Protein AF-A0A6V7LKE5-F1 (afdb_monomer)

Radius of gyration: 27.29 Å; Cα contacts (8 Å, |Δi|>4): 89; chains: 1; bounding box: 68×46×73 Å

Structure (mmCIF, N/CA/C/O backbone):
data_AF-A0A6V7LKE5-F1
#
_entry.id   AF-A0A6V7LKE5-F1
#
loop_
_atom_site.group_PDB
_atom_site.id
_atom_site.type_symbol
_atom_site.label_atom_id
_atom_site.label_alt_id
_atom_site.label_comp_id
_atom_site.label_asym_id
_atom_site.label_entity_id
_atom_site.label_seq_id
_atom_site.pdbx_PDB_ins_code
_atom_site.Cartn_x
_atom_site.Cartn_y
_atom_site.Cartn_z
_atom_site.occupancy
_atom_site.B_iso_or_equiv
_atom_site.auth_seq_id
_atom_site.auth_comp_id
_atom_site.auth_asym_id
_atom_site.auth_atom_id
_atom_site.pdbx_PDB_model_num
ATOM 1 N N . VAL A 1 1 ? 7.960 -16.147 -13.500 1.00 66.25 1 VAL A N 1
ATOM 2 C CA . VAL A 1 1 ? 9.339 -16.168 -12.948 1.00 66.25 1 VAL A CA 1
ATOM 3 C C . VAL A 1 1 ? 9.332 -15.321 -11.693 1.00 66.25 1 VAL A C 1
ATOM 5 O O . VAL A 1 1 ? 8.971 -14.159 -11.795 1.00 66.25 1 VAL A O 1
ATOM 8 N N . THR A 1 2 ? 9.682 -15.890 -10.543 1.00 80.12 2 THR A N 1
ATOM 9 C CA . THR A 1 2 ? 9.705 -15.175 -9.255 1.00 80.12 2 THR A CA 1
ATOM 10 C C . THR A 1 2 ? 11.146 -14.802 -8.902 1.00 80.12 2 THR A C 1
ATOM 12 O O . THR A 1 2 ? 12.062 -15.598 -9.126 1.00 80.12 2 THR A O 1
ATOM 15 N N . CYS A 1 3 ? 11.379 -13.604 -8.361 1.00 83.81 3 CYS A N 1
ATOM 16 C CA . CYS A 1 3 ? 12.699 -13.168 -7.901 1.00 83.81 3 CYS A CA 1
ATOM 17 C C . CYS A 1 3 ? 12.633 -12.616 -6.474 1.00 83.81 3 CYS A C 1
ATOM 19 O O . CYS A 1 3 ? 11.839 -11.729 -6.193 1.00 83.81 3 CYS A O 1
ATOM 21 N N . LYS A 1 4 ? 13.514 -13.100 -5.591 1.00 89.38 4 LYS A N 1
ATOM 22 C CA . LYS A 1 4 ? 13.704 -12.527 -4.250 1.00 89.38 4 LYS A CA 1
ATOM 23 C C . LYS A 1 4 ? 14.727 -11.399 -4.320 1.00 89.38 4 LYS A C 1
ATOM 25 O O . LYS A 1 4 ? 15.778 -11.594 -4.936 1.00 89.38 4 LYS A O 1
ATOM 30 N N . ILE A 1 5 ? 14.441 -10.233 -3.753 1.00 89.44 5 ILE A N 1
ATOM 31 C CA . ILE A 1 5 ? 15.343 -9.072 -3.739 1.00 89.44 5 ILE A CA 1
ATOM 32 C C . ILE A 1 5 ? 15.394 -8.551 -2.306 1.00 89.44 5 ILE A C 1
ATOM 34 O O . ILE A 1 5 ? 14.356 -8.409 -1.676 1.00 89.44 5 ILE A O 1
ATOM 38 N N . GLN A 1 6 ? 16.602 -8.302 -1.806 1.00 90.88 6 GLN A N 1
ATOM 39 C CA . GLN A 1 6 ? 16.800 -7.595 -0.547 1.00 90.88 6 GLN A CA 1
ATOM 40 C C . GLN A 1 6 ? 16.939 -6.111 -0.863 1.00 90.88 6 GLN A C 1
ATOM 42 O O . GLN A 1 6 ? 17.739 -5.736 -1.721 1.00 90.88 6 GLN A O 1
ATOM 47 N N . VAL A 1 7 ? 16.136 -5.290 -0.200 1.00 91.31 7 VAL A N 1
ATOM 48 C CA . VAL A 1 7 ? 16.122 -3.836 -0.366 1.00 91.31 7 VAL A CA 1
ATOM 49 C C . VAL A 1 7 ? 16.116 -3.160 0.994 1.00 91.31 7 VAL A C 1
ATOM 51 O O . VAL A 1 7 ? 15.792 -3.785 2.003 1.00 91.31 7 VAL A O 1
ATOM 54 N N . HIS A 1 8 ? 16.502 -1.888 1.015 1.00 92.75 8 HIS A N 1
ATOM 55 C CA . HIS A 1 8 ? 16.418 -1.081 2.221 1.00 92.75 8 HIS A CA 1
ATOM 56 C C . HIS A 1 8 ? 14.958 -0.690 2.488 1.00 92.75 8 HIS A C 1
ATOM 58 O O . HIS A 1 8 ? 14.165 -0.554 1.557 1.00 92.75 8 HIS A O 1
ATOM 64 N N . GLN A 1 9 ? 14.608 -0.452 3.750 1.00 89.06 9 GLN A N 1
ATOM 65 C CA . GLN A 1 9 ? 13.258 -0.017 4.138 1.00 89.06 9 GLN A CA 1
ATOM 66 C C . GLN A 1 9 ? 12.851 1.335 3.517 1.00 89.06 9 GLN A C 1
ATOM 68 O O . GLN A 1 9 ? 11.671 1.581 3.271 1.00 89.06 9 GLN A O 1
ATOM 73 N N . ASP A 1 10 ? 13.848 2.174 3.216 1.00 93.06 10 ASP A N 1
ATOM 74 C CA . ASP A 1 10 ? 13.668 3.506 2.621 1.00 93.06 10 ASP A CA 1
ATOM 75 C C . ASP A 1 10 ? 13.624 3.493 1.089 1.00 93.06 10 ASP A C 1
ATOM 77 O O . ASP A 1 10 ? 13.457 4.535 0.457 1.00 93.06 10 ASP A O 1
ATOM 81 N N . THR A 1 11 ? 13.805 2.325 0.469 1.00 92.56 11 THR A N 1
ATOM 82 C CA . THR A 1 11 ? 13.685 2.185 -0.983 1.00 92.56 11 THR A CA 1
ATOM 83 C C . THR A 1 11 ? 12.269 2.564 -1.407 1.00 92.56 11 THR A C 1
ATOM 85 O O . THR A 1 11 ? 11.311 2.220 -0.720 1.00 92.56 11 THR A O 1
ATOM 88 N N . THR A 1 12 ? 12.124 3.271 -2.526 1.00 93.31 12 THR A N 1
ATOM 89 C CA . THR A 1 12 ? 10.809 3.627 -3.079 1.00 93.31 12 THR A CA 1
ATOM 90 C C . THR A 1 12 ? 10.356 2.607 -4.134 1.00 93.31 12 THR A C 1
ATOM 92 O O . THR A 1 12 ? 11.186 1.880 -4.697 1.00 93.31 12 THR A O 1
ATOM 95 N N . PRO A 1 13 ? 9.050 2.513 -4.453 1.00 92.56 13 PRO A N 1
ATOM 96 C CA . PRO A 1 13 ? 8.554 1.592 -5.476 1.00 92.56 13 PRO A CA 1
ATOM 97 C C . PRO A 1 13 ? 9.226 1.773 -6.841 1.00 92.56 13 PRO A C 1
ATOM 99 O O . PRO A 1 13 ? 9.522 0.784 -7.509 1.00 92.56 13 PRO A O 1
ATOM 102 N N . SER A 1 14 ? 9.524 3.014 -7.239 1.00 90.44 14 SER A N 1
ATOM 103 C CA . SER A 1 14 ? 10.207 3.335 -8.500 1.00 90.44 14 SER A CA 1
ATOM 104 C C . SER A 1 14 ? 11.610 2.715 -8.560 1.00 90.44 14 SER A C 1
ATOM 106 O O . SER A 1 14 ? 11.975 2.057 -9.540 1.00 90.44 14 SER A O 1
ATOM 108 N N . GLN A 1 15 ? 12.369 2.834 -7.469 1.00 91.44 15 GLN A N 1
ATOM 109 C CA . GLN A 1 15 ? 13.685 2.218 -7.310 1.00 91.44 15 GLN A CA 1
ATOM 110 C C . GLN A 1 15 ? 13.593 0.688 -7.299 1.00 91.44 15 GLN A C 1
ATOM 112 O O . GLN A 1 15 ? 14.385 0.013 -7.960 1.00 91.44 15 GLN A O 1
ATOM 117 N N . LEU A 1 16 ? 12.606 0.125 -6.597 1.00 92.06 16 LEU A N 1
ATOM 118 C CA . LEU A 1 16 ? 12.392 -1.321 -6.545 1.00 92.06 16 LEU A CA 1
ATOM 119 C C . LEU A 1 16 ? 12.051 -1.894 -7.931 1.00 92.06 16 LEU A C 1
ATOM 121 O O . LEU A 1 16 ? 12.606 -2.923 -8.316 1.00 92.06 16 LEU A O 1
ATOM 125 N N . VAL A 1 17 ? 11.208 -1.219 -8.717 1.00 91.56 17 VAL A N 1
ATOM 126 C CA . VAL A 1 17 ? 10.908 -1.605 -10.107 1.00 91.56 17 VAL A CA 1
ATOM 127 C C . VAL A 1 17 ? 12.173 -1.591 -10.961 1.00 91.56 17 VAL A C 1
ATOM 129 O O . VAL A 1 17 ? 12.447 -2.572 -11.654 1.00 91.56 17 VAL A O 1
ATOM 132 N N . ALA A 1 18 ? 12.989 -0.537 -10.879 1.00 89.62 18 ALA A N 1
ATOM 133 C CA . ALA A 1 18 ? 14.249 -0.464 -11.617 1.00 89.62 18 ALA A CA 1
ATOM 134 C C . ALA A 1 18 ? 15.201 -1.622 -11.254 1.00 89.62 18 ALA A C 1
ATOM 136 O O . ALA A 1 18 ? 15.817 -2.226 -12.138 1.00 89.62 18 ALA A O 1
ATOM 137 N N . LEU A 1 19 ? 15.275 -1.996 -9.971 1.00 89.38 19 LEU A N 1
ATOM 138 C CA . LEU A 1 19 ? 16.049 -3.150 -9.502 1.00 89.38 19 LEU A CA 1
ATOM 139 C C . LEU A 1 19 ? 15.500 -4.476 -10.047 1.00 89.38 19 LEU A C 1
ATOM 141 O O . LEU A 1 19 ? 16.278 -5.326 -10.488 1.00 89.38 19 LEU A O 1
ATOM 145 N N . ILE A 1 20 ? 14.176 -4.654 -10.057 1.00 89.19 20 ILE A N 1
ATOM 146 C CA . ILE A 1 20 ? 13.516 -5.842 -10.617 1.00 89.19 20 ILE A CA 1
ATOM 147 C C . ILE A 1 20 ? 13.826 -5.968 -12.110 1.00 89.19 20 ILE A C 1
ATOM 149 O O . ILE A 1 20 ? 14.251 -7.037 -12.554 1.00 89.19 20 ILE A O 1
ATOM 153 N N . LEU A 1 21 ? 13.671 -4.885 -12.875 1.00 87.50 21 LEU A N 1
ATOM 154 C CA . LEU A 1 21 ? 13.942 -4.865 -14.314 1.00 87.50 21 LEU A CA 1
ATOM 155 C C . LEU A 1 21 ? 15.418 -5.144 -14.610 1.00 87.50 21 LEU A C 1
ATOM 157 O O . LEU A 1 21 ? 15.722 -5.987 -15.451 1.00 87.50 21 LEU A O 1
ATOM 161 N N . THR A 1 22 ? 16.337 -4.539 -13.855 1.00 86.50 22 THR A N 1
ATOM 162 C CA . THR A 1 22 ? 17.782 -4.796 -13.983 1.00 86.50 22 THR A CA 1
ATOM 163 C C . THR A 1 22 ? 18.113 -6.263 -13.702 1.00 86.50 22 THR A C 1
ATOM 165 O O . THR A 1 22 ? 18.821 -6.920 -14.470 1.00 86.50 22 THR A O 1
ATOM 168 N N . LYS A 1 23 ? 17.547 -6.829 -12.630 1.00 84.94 23 LYS A N 1
ATOM 169 C CA . LYS A 1 23 ? 17.742 -8.236 -12.260 1.00 84.94 23 LYS A CA 1
ATOM 170 C C . LYS A 1 23 ? 17.147 -9.197 -13.289 1.00 84.94 23 LYS A C 1
ATOM 172 O O . LYS A 1 23 ? 17.700 -10.275 -13.513 1.00 84.94 23 LYS A O 1
ATOM 177 N N . ARG A 1 24 ? 16.031 -8.823 -13.916 1.00 81.88 24 ARG A N 1
ATOM 178 C CA . ARG A 1 24 ? 15.381 -9.592 -14.980 1.00 81.88 24 ARG A CA 1
ATOM 179 C C . ARG A 1 24 ? 16.186 -9.543 -16.279 1.00 81.88 24 ARG A C 1
ATOM 181 O O . ARG A 1 24 ? 16.426 -10.599 -16.860 1.00 81.88 24 ARG A O 1
ATOM 188 N N . ALA A 1 25 ? 16.668 -8.366 -16.672 1.00 79.06 25 ALA A N 1
ATOM 189 C CA . ALA A 1 25 ? 17.527 -8.168 -17.838 1.00 79.06 25 ALA A CA 1
ATOM 190 C C . ALA A 1 25 ? 18.864 -8.912 -17.710 1.00 79.06 25 ALA A C 1
ATOM 192 O O . ALA A 1 25 ? 19.366 -9.449 -18.684 1.00 79.06 25 ALA A O 1
ATOM 193 N N . SER A 1 26 ? 19.417 -9.048 -16.501 1.00 74.75 26 SER A N 1
ATOM 194 C CA . SER A 1 26 ? 20.611 -9.878 -16.282 1.00 74.75 26 SER A CA 1
ATOM 195 C C . SER A 1 26 ? 20.370 -11.379 -16.511 1.00 74.75 26 SER A C 1
ATOM 197 O O . SER A 1 26 ? 21.332 -12.123 -16.690 1.00 74.75 26 SER A O 1
ATOM 199 N N . ARG A 1 27 ? 19.116 -11.849 -16.464 1.00 71.06 27 ARG A N 1
ATOM 200 C CA . ARG A 1 27 ? 18.743 -13.268 -16.619 1.00 71.06 27 ARG A CA 1
ATOM 201 C C . ARG A 1 27 ? 18.189 -13.607 -18.004 1.00 71.06 27 ARG A C 1
ATOM 203 O O . ARG A 1 27 ? 18.029 -14.786 -18.307 1.00 71.06 27 ARG A O 1
ATOM 210 N N . GLN A 1 28 ? 17.857 -12.609 -18.819 1.00 64.06 28 GLN A N 1
ATOM 211 C CA . GLN A 1 28 ? 17.256 -12.780 -20.142 1.00 64.06 28 GLN A CA 1
ATOM 212 C C . GLN A 1 28 ? 18.063 -12.008 -21.189 1.00 64.06 28 GLN A C 1
ATOM 214 O O . GLN A 1 28 ? 18.583 -10.936 -20.916 1.00 64.06 28 GLN A O 1
ATOM 219 N N . ILE A 1 29 ? 18.163 -12.544 -22.407 1.00 58.66 29 ILE A N 1
ATOM 220 C CA . ILE A 1 29 ? 18.744 -11.827 -23.555 1.00 58.66 29 ILE A CA 1
ATOM 221 C C . ILE A 1 29 ? 17.976 -10.502 -23.715 1.00 58.66 29 ILE A C 1
ATOM 223 O O . ILE A 1 29 ? 16.743 -10.556 -23.690 1.00 58.66 29 ILE A O 1
ATOM 227 N N . PRO A 1 30 ? 18.648 -9.340 -23.859 1.00 57.00 30 PRO A N 1
ATOM 228 C CA . PRO A 1 30 ? 17.981 -8.046 -23.829 1.00 57.00 30 PRO A CA 1
ATOM 229 C C . PRO A 1 30 ? 16.996 -7.947 -24.991 1.00 57.00 30 PRO A C 1
ATOM 231 O O . PRO A 1 30 ? 17.378 -7.786 -26.149 1.00 57.00 30 PRO A O 1
ATOM 234 N N . ARG A 1 31 ? 15.711 -8.086 -24.672 1.00 55.38 31 ARG A N 1
ATOM 235 C CA . ARG A 1 31 ? 14.601 -7.807 -25.571 1.00 55.38 31 ARG A CA 1
ATOM 236 C C . ARG A 1 31 ? 13.930 -6.564 -25.027 1.00 55.38 31 ARG A C 1
ATOM 238 O O . ARG A 1 31 ? 13.279 -6.634 -23.997 1.00 55.38 31 ARG A O 1
ATOM 245 N N . GLU A 1 32 ? 14.166 -5.469 -25.740 1.00 60.62 32 GLU A N 1
ATOM 246 C CA . GLU A 1 32 ? 13.573 -4.146 -25.541 1.00 60.62 32 GLU A CA 1
ATOM 247 C C . GLU A 1 32 ? 13.935 -3.451 -24.218 1.00 60.62 32 GLU A C 1
ATOM 249 O O . GLU A 1 32 ? 14.028 -4.033 -23.140 1.00 60.62 32 GLU A O 1
ATOM 254 N N . ARG A 1 33 ? 14.215 -2.150 -24.321 1.00 65.38 33 ARG A N 1
ATOM 255 C CA . ARG A 1 33 ? 14.538 -1.304 -23.175 1.00 65.38 33 ARG A CA 1
ATOM 256 C C . ARG A 1 33 ? 13.217 -0.918 -22.512 1.00 65.38 33 ARG A C 1
ATOM 258 O O . ARG A 1 33 ? 12.604 0.069 -22.896 1.00 65.38 33 ARG A O 1
ATOM 265 N N . GLU A 1 34 ? 12.754 -1.748 -21.587 1.00 75.75 34 GLU A N 1
ATOM 266 C CA . GLU A 1 34 ? 11.559 -1.478 -20.786 1.00 75.75 34 GLU A CA 1
ATOM 267 C C . GLU A 1 34 ? 11.800 -0.258 -19.874 1.00 75.75 34 GLU A C 1
ATOM 269 O O . GLU A 1 34 ? 12.792 -0.220 -19.142 1.00 75.75 34 GLU A O 1
ATOM 274 N N . ASP A 1 35 ? 10.922 0.750 -19.938 1.00 82.38 35 ASP A N 1
ATOM 275 C CA . ASP A 1 35 ? 10.981 1.923 -19.057 1.00 82.38 35 ASP A CA 1
ATOM 276 C C . ASP A 1 35 ? 10.404 1.551 -17.677 1.00 82.38 35 ASP A C 1
ATOM 278 O O . ASP A 1 35 ? 9.249 1.121 -17.608 1.00 82.38 35 ASP A O 1
ATOM 282 N N . PRO A 1 36 ? 11.152 1.716 -16.567 1.00 82.25 36 PRO A N 1
ATOM 283 C CA . PRO A 1 36 ? 10.633 1.513 -15.214 1.00 82.25 36 PRO A CA 1
ATOM 284 C C . PRO A 1 36 ? 9.329 2.265 -14.930 1.00 82.25 36 PRO A C 1
ATOM 286 O O . PRO A 1 36 ? 8.502 1.783 -14.157 1.00 82.25 36 PRO A O 1
ATOM 289 N N . ASN A 1 37 ? 9.110 3.415 -15.571 1.00 84.75 37 ASN A N 1
ATOM 290 C CA . ASN A 1 37 ? 7.905 4.213 -15.382 1.00 84.75 37 ASN A CA 1
ATOM 291 C C . ASN A 1 37 ? 6.642 3.580 -15.968 1.00 84.75 37 ASN A C 1
ATOM 293 O O . ASN A 1 37 ? 5.549 3.965 -15.550 1.00 84.75 37 ASN A O 1
ATOM 297 N N . ASP A 1 38 ? 6.757 2.616 -16.878 1.00 87.31 38 ASP A N 1
ATOM 298 C CA . ASP A 1 38 ? 5.603 1.915 -17.449 1.00 87.31 38 ASP A CA 1
ATOM 299 C C . ASP A 1 38 ? 5.064 0.816 -16.529 1.00 87.31 38 ASP A C 1
ATOM 301 O O . ASP A 1 38 ? 3.987 0.265 -16.783 1.00 87.31 38 ASP A O 1
ATOM 305 N N . PHE A 1 39 ? 5.778 0.504 -15.446 1.00 88.50 39 PHE A N 1
ATOM 306 C CA . PHE A 1 39 ? 5.425 -0.560 -14.520 1.00 88.50 39 PHE A CA 1
ATOM 307 C C . PHE A 1 39 ? 4.976 -0.020 -13.163 1.00 88.50 39 PHE A C 1
ATOM 309 O O . PHE A 1 39 ? 5.343 1.070 -12.723 1.00 88.50 39 PHE A O 1
ATOM 316 N N . CYS A 1 40 ? 4.162 -0.818 -12.488 1.00 90.69 40 CYS A N 1
ATOM 317 C CA . CYS A 1 40 ? 3.737 -0.618 -11.114 1.00 90.69 40 CYS A CA 1
ATOM 318 C C . CYS A 1 40 ? 3.886 -1.919 -10.323 1.00 90.69 40 CYS A C 1
ATOM 320 O O . CYS A 1 40 ? 3.972 -3.012 -10.894 1.00 90.69 40 CYS A O 1
ATOM 322 N N . LEU A 1 41 ? 3.874 -1.800 -8.999 1.00 91.62 41 LEU A N 1
ATOM 323 C CA . LEU A 1 41 ? 3.883 -2.938 -8.088 1.00 91.62 41 LEU A CA 1
ATOM 324 C C . LEU A 1 41 ? 2.512 -3.076 -7.436 1.00 91.62 41 LEU A C 1
ATOM 326 O O . LEU A 1 41 ? 1.954 -2.101 -6.938 1.00 91.62 41 LEU A O 1
ATOM 330 N N . ARG A 1 42 ? 1.989 -4.298 -7.439 1.00 92.31 42 ARG A N 1
ATOM 331 C CA . ARG A 1 42 ? 0.738 -4.678 -6.784 1.00 92.31 42 ARG A CA 1
ATOM 332 C C . ARG A 1 42 ? 1.025 -5.693 -5.680 1.00 92.31 42 ARG A C 1
ATOM 334 O O . ARG A 1 42 ? 1.843 -6.594 -5.883 1.00 92.31 42 ARG A O 1
ATOM 341 N N . ALA A 1 43 ? 0.351 -5.565 -4.543 1.00 91.94 43 ALA A N 1
ATOM 342 C CA . ALA A 1 43 ? 0.368 -6.570 -3.486 1.00 91.94 43 ALA A CA 1
ATOM 343 C C . ALA A 1 43 ? -0.240 -7.894 -3.982 1.00 91.94 43 ALA A C 1
ATOM 345 O O . ALA A 1 43 ? -1.264 -7.915 -4.669 1.00 91.94 43 ALA A O 1
ATOM 346 N N . CYS A 1 44 ? 0.397 -9.023 -3.673 1.00 87.88 44 CYS A N 1
ATOM 347 C CA . CYS A 1 44 ? -0.114 -10.322 -4.099 1.00 87.88 44 CYS A CA 1
ATOM 348 C C . CYS A 1 44 ? -1.403 -10.670 -3.339 1.00 87.88 44 CYS A C 1
ATOM 350 O O . CYS A 1 44 ? -1.423 -10.669 -2.116 1.00 87.88 44 CYS A O 1
ATOM 352 N N . GLY A 1 45 ? -2.477 -10.997 -4.062 1.00 82.69 45 GLY A N 1
ATOM 353 C CA . GLY A 1 45 ? -3.755 -11.402 -3.459 1.00 82.69 45 GLY A CA 1
ATOM 354 C C . GLY A 1 45 ? -4.665 -10.253 -3.013 1.00 82.69 45 GLY A C 1
ATOM 355 O O . GLY A 1 45 ? -5.797 -10.513 -2.620 1.00 82.69 45 GLY A O 1
ATOM 356 N N . GLN A 1 46 ? -4.223 -8.999 -3.131 1.00 81.81 46 GLN A N 1
ATOM 357 C CA . GLN A 1 46 ? -5.021 -7.808 -2.822 1.00 81.81 46 GLN A CA 1
ATOM 358 C C . GLN A 1 46 ? -5.083 -6.871 -4.032 1.00 81.81 46 GLN A C 1
ATOM 360 O O . GLN A 1 46 ? -4.265 -6.959 -4.949 1.00 81.81 46 GLN A O 1
ATOM 365 N N . GLU A 1 47 ? -6.074 -5.986 -4.082 1.00 83.50 47 GLU A N 1
ATOM 366 C CA . GLU A 1 47 ? -6.187 -4.929 -5.102 1.00 83.50 47 GLU A CA 1
ATOM 367 C C . GLU A 1 47 ? -5.511 -3.628 -4.633 1.00 83.50 47 GLU A C 1
ATOM 369 O O . GLU A 1 47 ? -5.968 -2.521 -4.891 1.00 83.50 47 GLU A O 1
ATOM 374 N N . GLU A 1 48 ? -4.395 -3.778 -3.914 1.00 87.00 48 GLU A N 1
ATOM 375 C CA . GLU A 1 48 ? -3.582 -2.675 -3.410 1.00 87.00 48 GLU A CA 1
ATOM 376 C C . GLU A 1 48 ? -2.344 -2.473 -4.286 1.00 87.00 48 GLU A C 1
ATOM 378 O O . GLU A 1 48 ? -1.604 -3.414 -4.602 1.00 87.00 48 GLU A O 1
ATOM 383 N N . TYR A 1 49 ? -2.107 -1.222 -4.671 1.00 90.56 49 TYR A N 1
ATOM 384 C CA . TYR A 1 49 ? -1.017 -0.826 -5.554 1.00 90.56 49 TYR A CA 1
ATOM 385 C C . TYR A 1 49 ? -0.054 0.086 -4.802 1.00 90.56 49 TYR A C 1
ATOM 387 O O . TYR A 1 49 ? -0.461 1.054 -4.161 1.00 90.56 49 TYR A O 1
ATOM 395 N N . LEU A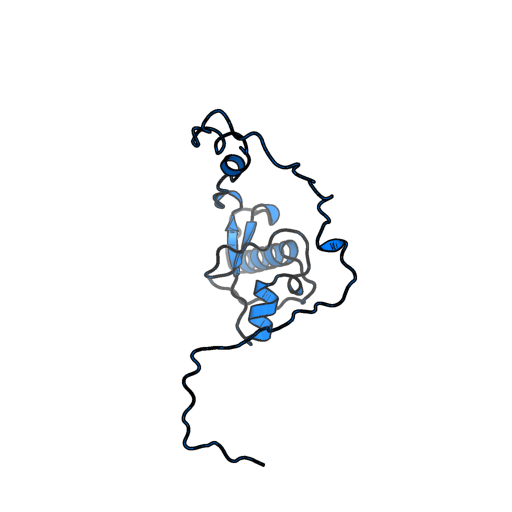 1 50 ? 1.242 -0.189 -4.920 1.00 90.38 50 LEU A N 1
ATOM 396 C CA . LEU A 1 50 ? 2.282 0.662 -4.359 1.00 90.38 50 LEU A CA 1
ATOM 397 C C . LEU A 1 50 ? 2.542 1.799 -5.348 1.00 90.38 50 LEU A C 1
ATOM 399 O O . LEU A 1 50 ? 3.363 1.686 -6.261 1.00 90.38 50 LEU A O 1
ATOM 403 N N . LEU A 1 51 ? 1.768 2.871 -5.191 1.00 86.44 51 LEU A N 1
ATOM 404 C CA . LEU A 1 51 ? 1.839 4.081 -6.005 1.00 86.44 51 LEU A CA 1
ATOM 405 C C . LEU A 1 51 ? 2.515 5.218 -5.232 1.00 86.44 51 LEU A C 1
ATOM 407 O O . LEU A 1 51 ? 2.489 5.256 -4.002 1.00 86.44 51 LEU A O 1
ATOM 411 N N . GLY A 1 52 ? 3.097 6.161 -5.970 1.00 86.88 52 GLY A N 1
ATOM 412 C CA . GLY A 1 52 ? 3.838 7.290 -5.406 1.00 86.88 52 GLY A CA 1
ATOM 413 C C . GLY A 1 52 ? 5.320 6.993 -5.175 1.00 86.88 52 GLY A C 1
ATOM 414 O O . GLY A 1 52 ? 5.820 5.919 -5.508 1.00 86.88 52 GLY A O 1
ATOM 415 N N . ASP A 1 53 ? 6.018 7.985 -4.627 1.00 88.06 53 ASP A N 1
ATOM 416 C CA . ASP A 1 53 ? 7.455 7.927 -4.332 1.00 88.06 53 ASP A CA 1
ATOM 417 C C . ASP A 1 53 ? 7.675 8.000 -2.817 1.00 88.06 53 ASP A C 1
ATOM 419 O O . ASP A 1 53 ? 8.361 8.873 -2.290 1.00 88.06 53 ASP A O 1
ATOM 423 N N . TYR A 1 54 ? 6.998 7.097 -2.108 1.00 93.06 54 TYR A N 1
ATOM 424 C CA . TYR A 1 54 ? 7.109 6.951 -0.662 1.00 93.06 54 TYR A CA 1
ATOM 425 C C . TYR A 1 54 ? 8.011 5.758 -0.319 1.00 93.06 54 TYR A C 1
ATOM 427 O O . TYR A 1 54 ? 8.066 4.792 -1.086 1.00 93.06 54 TYR A O 1
ATOM 435 N N . PRO A 1 55 ? 8.715 5.786 0.822 1.00 94.06 55 PRO A N 1
ATOM 436 C CA . PRO A 1 55 ? 9.434 4.628 1.348 1.00 94.06 55 PRO A CA 1
ATOM 437 C C . PRO A 1 55 ? 8.545 3.384 1.461 1.00 94.06 55 PRO A C 1
ATOM 439 O O . PRO A 1 55 ? 7.408 3.476 1.929 1.00 94.06 55 PRO A O 1
ATOM 442 N N . LEU A 1 56 ? 9.069 2.205 1.109 1.00 92.25 56 LEU A N 1
ATOM 443 C CA . LEU A 1 56 ? 8.329 0.935 1.177 1.00 92.25 56 LEU A CA 1
ATOM 444 C C . LEU A 1 56 ? 7.745 0.659 2.572 1.00 92.25 56 LEU A C 1
ATOM 446 O O . LEU A 1 56 ? 6.638 0.140 2.677 1.00 92.25 56 LEU A O 1
ATOM 450 N N . ILE A 1 57 ? 8.439 1.061 3.638 1.00 92.56 57 ILE A N 1
ATOM 451 C CA . ILE A 1 57 ? 7.978 0.890 5.025 1.00 92.56 57 ILE A CA 1
ATOM 452 C C . ILE A 1 57 ? 6.702 1.679 5.370 1.00 92.56 57 ILE A C 1
ATOM 454 O O . ILE A 1 57 ? 6.072 1.404 6.386 1.00 92.56 57 ILE A O 1
ATOM 458 N N . GLN A 1 58 ? 6.302 2.664 4.561 1.00 93.19 58 GLN A N 1
ATOM 459 C CA . GLN A 1 58 ? 5.093 3.463 4.806 1.00 93.19 58 GLN A CA 1
ATOM 460 C C . GLN A 1 58 ? 3.818 2.818 4.251 1.00 93.19 58 GLN A C 1
ATOM 462 O O . GLN A 1 58 ? 2.719 3.244 4.601 1.00 93.19 58 GLN A O 1
ATOM 467 N N . TYR A 1 59 ? 3.938 1.798 3.400 1.00 92.75 59 TYR A N 1
ATOM 468 C CA . TYR A 1 59 ? 2.777 1.116 2.841 1.00 92.75 59 TYR A CA 1
ATOM 469 C C . TYR A 1 59 ? 2.195 0.143 3.869 1.00 92.75 59 TYR A C 1
ATOM 471 O O . TYR A 1 59 ? 2.911 -0.714 4.388 1.00 92.75 59 TYR A O 1
ATOM 479 N N . GLY A 1 60 ? 0.886 0.245 4.122 1.00 92.44 60 GLY A N 1
ATOM 480 C CA . GLY A 1 60 ? 0.184 -0.593 5.102 1.00 92.44 60 GLY A CA 1
ATOM 481 C C . GLY A 1 60 ? 0.385 -2.091 4.862 1.00 92.44 60 GLY A C 1
ATOM 482 O O . GLY A 1 60 ? 0.704 -2.814 5.800 1.00 92.44 60 GLY A O 1
ATOM 483 N N . TYR A 1 61 ? 0.328 -2.532 3.600 1.00 92.25 61 TYR A N 1
ATOM 484 C CA . TYR A 1 61 ? 0.640 -3.911 3.211 1.00 92.25 61 TYR A CA 1
ATOM 485 C C . TYR A 1 61 ? 2.031 -4.367 3.683 1.00 92.25 61 TYR A C 1
ATOM 487 O O . TYR A 1 61 ? 2.174 -5.424 4.290 1.00 92.25 61 TYR A O 1
ATOM 495 N N . VAL A 1 62 ? 3.063 -3.546 3.455 1.00 92.06 62 VAL A N 1
ATOM 496 C CA . VAL A 1 62 ? 4.445 -3.868 3.846 1.00 92.06 62 VAL A CA 1
ATOM 497 C C . VAL A 1 62 ? 4.570 -3.943 5.365 1.00 92.06 62 VAL A C 1
ATOM 499 O O . VAL A 1 62 ? 5.179 -4.877 5.885 1.00 92.06 62 VAL A O 1
ATOM 502 N N . GLN A 1 63 ? 3.964 -2.996 6.082 1.00 93.50 63 GLN A N 1
ATOM 503 C CA . GLN A 1 63 ? 3.945 -2.999 7.545 1.00 93.50 63 GLN A CA 1
ATOM 504 C C . GLN A 1 63 ? 3.257 -4.246 8.093 1.00 93.50 63 GLN A C 1
ATOM 506 O O . GLN A 1 63 ? 3.776 -4.875 9.010 1.00 93.50 63 GLN A O 1
ATOM 511 N N . GLN A 1 64 ? 2.121 -4.632 7.514 1.00 92.69 64 GLN A N 1
ATOM 512 C CA . GLN A 1 64 ? 1.377 -5.810 7.933 1.00 92.69 64 GLN A CA 1
ATOM 513 C C . GLN A 1 64 ? 2.184 -7.094 7.721 1.00 92.69 64 GLN A C 1
ATOM 515 O O . GLN A 1 64 ? 2.273 -7.893 8.648 1.00 92.69 64 GLN A O 1
ATOM 520 N N . CYS A 1 65 ? 2.828 -7.271 6.563 1.00 92.31 65 CYS A N 1
ATOM 521 C CA . CYS A 1 65 ? 3.698 -8.426 6.331 1.00 92.31 65 CYS A CA 1
ATOM 522 C C . CYS A 1 65 ? 4.840 -8.493 7.356 1.00 92.31 65 CYS A C 1
ATOM 524 O O . CYS A 1 65 ? 5.101 -9.559 7.901 1.00 92.31 65 CYS A O 1
ATOM 526 N N . ILE A 1 66 ? 5.478 -7.360 7.679 1.00 92.38 66 ILE A N 1
ATOM 527 C CA . ILE A 1 66 ? 6.541 -7.309 8.697 1.00 92.38 66 ILE A CA 1
ATOM 528 C C . ILE A 1 66 ? 5.996 -7.669 10.087 1.00 92.38 66 ILE A C 1
ATOM 530 O O . ILE A 1 66 ? 6.636 -8.417 10.820 1.00 92.38 66 ILE A O 1
ATOM 534 N N . LEU A 1 67 ? 4.817 -7.160 10.455 1.00 94.56 67 LEU A N 1
ATOM 535 C CA . LEU A 1 67 ? 4.179 -7.452 11.744 1.00 94.56 67 LEU A CA 1
ATOM 536 C C . LEU A 1 67 ? 3.768 -8.923 11.879 1.00 94.56 67 LEU A C 1
ATOM 538 O O . LEU A 1 67 ? 3.817 -9.469 12.980 1.00 94.56 67 LEU A O 1
ATOM 542 N N . CYS A 1 68 ? 3.361 -9.551 10.778 1.00 93.56 68 CYS A N 1
ATOM 543 C CA . CYS A 1 68 ? 2.967 -10.957 10.728 1.00 93.56 68 CYS A CA 1
ATOM 544 C C . CYS A 1 68 ? 4.144 -11.920 10.481 1.00 93.56 68 CYS A C 1
ATOM 546 O O . CYS A 1 68 ? 3.917 -13.126 10.465 1.00 93.56 68 CYS A O 1
ATOM 548 N N . ASP A 1 69 ? 5.372 -11.411 10.318 1.00 91.88 69 ASP A N 1
ATOM 549 C CA . ASP A 1 69 ? 6.566 -12.180 9.919 1.00 91.88 69 ASP A CA 1
ATOM 550 C C . ASP A 1 69 ? 6.356 -12.977 8.612 1.00 91.88 69 ASP A C 1
ATOM 552 O O . ASP A 1 69 ? 6.788 -14.120 8.453 1.00 91.88 69 ASP A O 1
ATOM 556 N N . GLU A 1 70 ? 5.647 -12.366 7.660 1.00 92.06 70 GLU A N 1
ATOM 557 C CA . GLU A 1 70 ? 5.329 -12.938 6.352 1.00 92.06 70 GLU A CA 1
ATOM 558 C C . GLU A 1 70 ? 6.216 -12.367 5.234 1.00 92.06 70 GLU A C 1
ATOM 560 O O . GLU A 1 70 ? 6.623 -11.201 5.235 1.00 92.06 70 GLU A O 1
ATOM 565 N N . ASP A 1 71 ? 6.473 -13.193 4.214 1.00 90.50 71 ASP A N 1
ATOM 566 C CA . ASP A 1 71 ? 7.192 -12.774 3.010 1.00 90.50 71 ASP A CA 1
ATOM 567 C C . ASP A 1 71 ? 6.376 -11.716 2.236 1.00 90.50 71 ASP A C 1
ATOM 569 O O . ASP A 1 71 ? 5.250 -11.961 1.800 1.00 90.50 71 ASP A O 1
ATOM 573 N N . ILE A 1 72 ? 6.979 -10.553 1.968 1.00 92.06 72 ILE A N 1
ATOM 574 C CA . ILE A 1 72 ? 6.368 -9.506 1.136 1.00 92.06 72 ILE A CA 1
ATOM 575 C C . ILE A 1 72 ? 6.376 -9.960 -0.329 1.00 92.06 72 ILE A C 1
ATOM 577 O O . ILE A 1 72 ? 7.398 -9.895 -1.021 1.00 92.06 72 ILE A O 1
ATOM 581 N N . VAL A 1 73 ? 5.222 -10.400 -0.833 1.00 92.50 73 VAL A N 1
ATOM 582 C CA . VAL A 1 73 ? 5.069 -10.816 -2.234 1.00 92.50 73 VAL A CA 1
ATOM 583 C C . VAL A 1 73 ? 4.446 -9.691 -3.056 1.00 92.50 73 VAL A C 1
ATOM 585 O O . VAL A 1 73 ? 3.337 -9.238 -2.776 1.00 92.50 73 VAL A O 1
ATOM 588 N N . LEU A 1 74 ? 5.157 -9.255 -4.099 1.00 92.69 74 LEU A N 1
ATOM 589 C CA . LEU A 1 74 ? 4.724 -8.197 -5.014 1.00 92.69 74 LEU A CA 1
ATOM 590 C C . LEU A 1 74 ? 4.697 -8.699 -6.458 1.00 92.69 74 LEU A C 1
ATOM 592 O O . LEU A 1 74 ? 5.548 -9.488 -6.878 1.00 92.69 74 LEU A O 1
ATOM 596 N N . VAL A 1 75 ? 3.739 -8.196 -7.232 1.00 91.19 75 VAL A N 1
ATOM 597 C CA . VAL A 1 75 ? 3.570 -8.488 -8.656 1.00 91.19 75 VAL A CA 1
ATOM 598 C C . VAL A 1 75 ? 3.846 -7.226 -9.462 1.00 91.19 75 VAL A C 1
ATOM 600 O O . VAL A 1 75 ? 3.214 -6.191 -9.259 1.00 91.19 75 VAL A O 1
ATOM 603 N N . THR A 1 76 ? 4.793 -7.312 -10.394 1.00 90.31 76 THR A N 1
ATOM 604 C CA . THR A 1 76 ? 5.062 -6.240 -11.358 1.00 90.31 76 THR A CA 1
ATOM 605 C C . THR A 1 76 ? 4.038 -6.304 -12.487 1.00 90.31 76 THR A C 1
ATOM 607 O O . THR A 1 76 ? 3.927 -7.333 -13.154 1.00 90.31 76 THR A O 1
ATOM 610 N N . MET A 1 77 ? 3.310 -5.214 -12.719 1.00 89.31 77 MET A N 1
ATOM 611 C CA . MET A 1 77 ? 2.318 -5.096 -13.794 1.00 89.31 77 MET A CA 1
ATOM 612 C C . MET A 1 77 ? 2.580 -3.849 -14.635 1.00 89.31 77 MET A C 1
ATOM 614 O O . MET A 1 77 ? 3.211 -2.907 -14.157 1.00 89.31 77 MET A O 1
ATOM 618 N N . LYS A 1 78 ? 2.117 -3.834 -15.889 1.00 88.44 78 LYS A N 1
ATOM 619 C CA . LYS A 1 78 ? 2.161 -2.623 -16.715 1.00 88.44 78 LYS A CA 1
ATOM 620 C C . LYS A 1 78 ? 1.025 -1.701 -16.295 1.00 88.44 78 LYS A C 1
ATOM 622 O O . LYS A 1 78 ? -0.100 -2.151 -16.111 1.00 88.44 78 LYS A O 1
ATOM 627 N N . LYS A 1 79 ? 1.291 -0.399 -16.220 1.00 86.62 79 LYS A N 1
ATOM 628 C CA . LYS A 1 79 ? 0.276 0.608 -15.872 1.00 86.62 79 LYS A CA 1
ATOM 629 C C .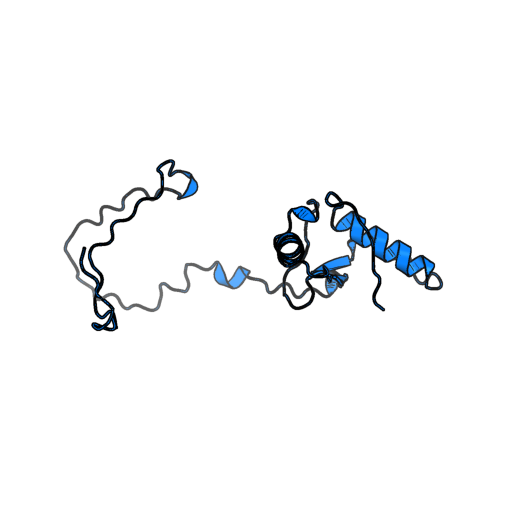 LYS A 1 79 ? -0.914 0.613 -16.834 1.00 86.62 79 LYS A C 1
ATOM 631 O O . LYS A 1 79 ? -2.023 0.907 -16.418 1.00 86.62 79 LYS A O 1
ATOM 636 N N . LYS A 1 80 ? -0.683 0.248 -18.100 1.00 84.19 80 LYS A N 1
ATOM 637 C CA . LYS A 1 80 ? -1.718 0.131 -19.143 1.00 84.19 80 LYS A CA 1
ATOM 638 C C . LYS A 1 80 ? -2.740 -0.977 -18.875 1.00 84.19 80 LYS A C 1
ATOM 640 O O . LYS A 1 80 ? -3.833 -0.913 -19.420 1.00 84.19 80 LYS A O 1
ATOM 645 N N . ASP A 1 81 ? -2.378 -1.962 -18.055 1.00 83.88 81 ASP A N 1
ATOM 646 C CA . ASP A 1 81 ? -3.229 -3.113 -17.742 1.00 83.88 81 ASP A CA 1
ATOM 647 C C . ASP A 1 81 ? -4.063 -2.875 -16.468 1.00 83.88 81 ASP A C 1
ATOM 649 O O . ASP A 1 81 ? -4.822 -3.747 -16.052 1.00 83.88 81 ASP A O 1
ATOM 653 N N . ILE A 1 82 ? -3.901 -1.718 -15.813 1.00 81.12 82 ILE A N 1
ATOM 654 C CA . ILE A 1 82 ? -4.693 -1.344 -14.643 1.00 81.12 82 ILE A CA 1
ATOM 655 C C . ILE A 1 82 ? -6.031 -0.800 -15.138 1.00 81.12 82 ILE A C 1
ATOM 657 O O . ILE A 1 82 ? -6.083 0.279 -15.728 1.00 81.12 82 ILE A O 1
ATOM 661 N N . ASP A 1 83 ? -7.100 -1.545 -14.874 1.00 73.25 83 ASP A N 1
ATOM 662 C CA . ASP A 1 83 ? -8.464 -1.088 -15.117 1.00 73.25 83 ASP A CA 1
ATOM 663 C C . ASP A 1 83 ? -8.836 -0.057 -14.045 1.00 73.25 83 ASP A C 1
ATOM 665 O O . ASP A 1 83 ? -9.154 -0.388 -12.902 1.00 73.25 83 ASP A O 1
ATOM 669 N N . VAL A 1 84 ? -8.692 1.222 -14.383 1.00 69.81 84 VAL A N 1
ATOM 670 C CA . VAL A 1 84 ? -9.138 2.312 -13.520 1.00 69.81 84 VAL A CA 1
ATOM 671 C C . VAL A 1 84 ? -10.633 2.447 -13.754 1.00 69.81 84 VAL A C 1
ATOM 673 O O . VAL A 1 84 ? -11.059 3.120 -14.689 1.00 69.81 84 VAL A O 1
ATOM 676 N N . SER A 1 85 ? -11.442 1.786 -12.923 1.00 63.25 85 SER A N 1
ATOM 677 C CA . SER A 1 85 ? -12.879 2.031 -12.934 1.00 63.25 85 SER A CA 1
ATOM 678 C C . SER A 1 85 ? -13.093 3.508 -12.607 1.00 63.25 85 SER A C 1
ATOM 680 O O . SER A 1 85 ? -12.813 3.938 -11.484 1.00 63.25 85 SER A O 1
ATOM 682 N N . ASP A 1 86 ? -13.541 4.286 -13.586 1.00 58.44 86 ASP A N 1
ATOM 683 C CA . ASP A 1 86 ? -13.853 5.701 -13.428 1.00 58.44 86 ASP A CA 1
ATOM 684 C C . ASP A 1 86 ? -14.928 5.869 -12.337 1.00 58.44 86 ASP A C 1
ATOM 686 O O . ASP A 1 86 ? -16.133 5.778 -12.570 1.00 58.44 86 ASP A O 1
ATOM 690 N N . TYR A 1 87 ? -14.490 6.123 -11.101 1.00 51.19 87 TYR A N 1
ATOM 691 C CA . TYR A 1 87 ? -15.343 6.414 -9.942 1.00 51.19 87 TYR A CA 1
ATOM 692 C C . TYR A 1 87 ? -16.053 7.777 -10.050 1.00 51.19 87 TYR A C 1
ATOM 694 O O . TYR A 1 87 ? -16.740 8.200 -9.121 1.00 51.19 87 TYR A O 1
ATOM 702 N N . THR A 1 88 ? -15.949 8.463 -11.191 1.00 52.19 88 THR A N 1
ATOM 703 C CA . THR A 1 88 ? -16.638 9.729 -11.484 1.00 52.19 88 THR A CA 1
ATOM 704 C C . THR A 1 88 ? -18.164 9.599 -11.516 1.00 52.19 88 THR A C 1
ATOM 706 O O . THR A 1 88 ? -18.862 10.607 -11.458 1.00 52.19 88 THR A O 1
ATOM 709 N N . VAL A 1 89 ? -18.723 8.384 -11.534 1.00 50.00 89 VAL A N 1
ATOM 710 C CA . VAL A 1 89 ? -20.184 8.175 -11.510 1.00 50.00 89 VAL A CA 1
ATOM 711 C C . VAL A 1 89 ? -20.803 8.390 -10.115 1.00 50.00 89 VAL A C 1
ATOM 713 O O . VAL A 1 89 ? -22.002 8.648 -10.014 1.00 50.00 89 VAL A O 1
ATOM 716 N N . LEU A 1 90 ? -20.017 8.349 -9.031 1.00 51.81 90 LEU A N 1
ATOM 717 C CA . LEU A 1 90 ? -20.522 8.528 -7.657 1.00 51.81 90 LEU A CA 1
ATOM 718 C C . LEU A 1 90 ? -20.560 9.992 -7.176 1.00 51.81 90 LEU A C 1
ATOM 720 O O . LEU A 1 90 ? -21.193 10.274 -6.161 1.00 51.81 90 LEU A O 1
ATOM 724 N N . GLU A 1 91 ? -19.968 10.936 -7.913 1.00 49.78 91 GLU A N 1
ATOM 725 C CA . GLU A 1 91 ? -19.984 12.376 -7.593 1.00 49.78 91 GLU A CA 1
ATOM 726 C C . GLU A 1 91 ? -21.149 13.144 -8.246 1.00 49.78 91 GLU A C 1
ATOM 728 O O . GLU A 1 91 ? -21.046 14.338 -8.517 1.00 49.78 91 GLU A O 1
ATOM 733 N N . ASN A 1 92 ? -22.294 12.498 -8.483 1.00 55.81 92 ASN A N 1
ATOM 734 C CA . ASN A 1 92 ? -23.525 13.214 -8.826 1.00 55.81 92 ASN A CA 1
ATOM 735 C C . ASN A 1 92 ? -24.468 13.249 -7.607 1.00 55.81 92 ASN A C 1
ATOM 737 O O . ASN A 1 92 ? -25.371 12.419 -7.501 1.00 55.81 92 ASN A O 1
ATOM 741 N N . PRO A 1 93 ? -24.305 14.198 -6.664 1.00 57.47 93 PRO A N 1
ATOM 742 C CA . PRO A 1 93 ? -25.207 14.335 -5.515 1.00 57.47 93 PRO A CA 1
ATOM 743 C C . PRO A 1 93 ? -26.655 14.691 -5.910 1.00 57.47 93 PRO A C 1
ATOM 745 O O . PRO A 1 93 ? -27.546 14.675 -5.060 1.00 57.47 93 PRO A O 1
ATOM 748 N N . ASP A 1 94 ? -26.912 14.991 -7.187 1.00 56.84 94 ASP A N 1
ATOM 749 C CA . ASP A 1 94 ? -28.225 15.395 -7.687 1.00 56.84 94 ASP A CA 1
ATOM 750 C C . ASP A 1 94 ? -29.145 14.227 -8.083 1.00 56.84 94 ASP A C 1
ATOM 752 O O . ASP A 1 94 ? -30.365 14.408 -8.134 1.00 56.84 94 ASP A O 1
ATOM 756 N N . VAL A 1 95 ? -28.625 13.010 -8.302 1.00 55.38 95 VAL A N 1
ATOM 757 C CA . VAL A 1 95 ? -29.466 11.882 -8.763 1.00 55.38 95 VAL A CA 1
ATOM 758 C C . VAL A 1 95 ? -30.237 11.172 -7.645 1.00 55.38 95 VAL A C 1
ATOM 760 O O . VAL A 1 95 ? -31.202 10.463 -7.934 1.00 55.38 95 VAL A O 1
ATOM 763 N N . ASP A 1 96 ? -29.896 11.405 -6.374 1.00 51.69 96 ASP A N 1
ATOM 764 C CA . ASP A 1 96 ? -30.575 10.765 -5.231 1.00 51.69 96 ASP A CA 1
ATOM 765 C C . ASP A 1 96 ? -31.768 11.587 -4.684 1.00 51.69 96 ASP A C 1
ATOM 767 O O . ASP A 1 96 ? -32.570 11.119 -3.875 1.00 51.69 96 ASP A O 1
ATOM 771 N N . ASN A 1 97 ? -31.969 12.816 -5.178 1.00 53.00 97 ASN A N 1
ATOM 772 C CA . ASN A 1 97 ? -33.038 13.702 -4.699 1.00 53.00 97 ASN A CA 1
ATOM 773 C C . ASN A 1 97 ? -34.391 13.550 -5.426 1.00 53.00 97 ASN A C 1
ATOM 775 O O . ASN A 1 97 ? -35.373 14.160 -5.001 1.00 53.00 97 ASN A O 1
ATOM 779 N N . MET A 1 98 ? -34.505 12.723 -6.474 1.00 57.94 98 MET A N 1
ATOM 780 C CA . MET A 1 98 ? -35.748 12.602 -7.265 1.00 57.94 98 MET A CA 1
ATOM 781 C C . MET A 1 98 ? -36.711 11.472 -6.849 1.00 57.94 98 MET A C 1
ATOM 783 O O . MET A 1 98 ? -37.727 11.282 -7.516 1.00 57.94 98 MET A O 1
ATOM 787 N N . LYS A 1 99 ? -36.476 10.731 -5.752 1.00 55.78 99 LYS A N 1
ATOM 788 C CA . LYS A 1 99 ? -37.341 9.582 -5.376 1.00 55.78 99 LYS A CA 1
ATOM 789 C C . LYS A 1 99 ? -38.010 9.622 -3.999 1.00 55.78 99 LYS A C 1
ATOM 791 O O . LYS A 1 99 ? -38.508 8.599 -3.533 1.00 55.78 99 LYS A O 1
ATOM 796 N N . ARG A 1 100 ? -38.152 10.790 -3.367 1.00 52.62 100 ARG A N 1
ATOM 797 C CA . ARG A 1 100 ? -39.166 10.960 -2.307 1.00 52.62 100 ARG A CA 1
ATOM 798 C C . ARG A 1 100 ? -40.142 12.062 -2.666 1.00 52.62 100 ARG A C 1
ATOM 800 O O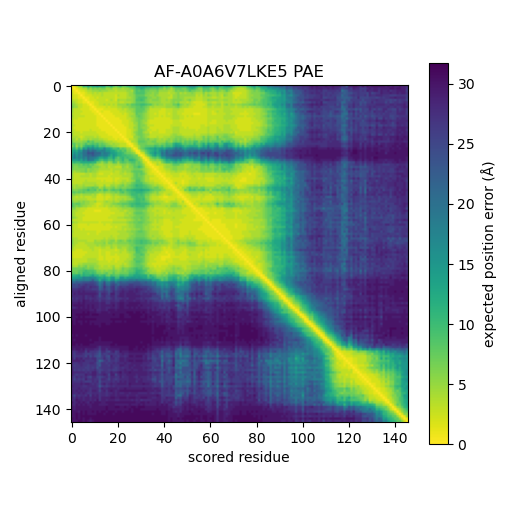 . ARG A 1 100 ? -39.831 1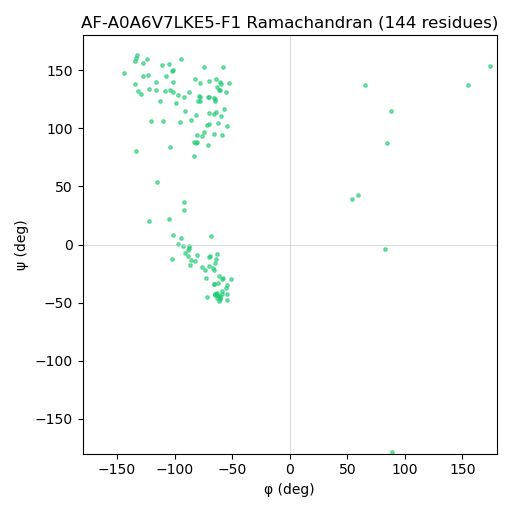3.242 -2.542 1.00 52.62 100 ARG A O 1
ATOM 807 N N . ALA A 1 101 ? -41.350 11.645 -3.037 1.00 54.97 101 ALA A N 1
ATOM 808 C CA . ALA A 1 101 ? -42.530 12.490 -2.981 1.00 54.97 101 ALA A CA 1
ATOM 809 C C . ALA A 1 101 ? -42.655 13.038 -1.550 1.00 54.97 101 ALA A C 1
ATOM 811 O O . ALA A 1 101 ? -43.025 12.317 -0.623 1.00 54.97 101 ALA A O 1
ATOM 812 N N . ARG A 1 102 ? -42.272 14.302 -1.339 1.00 55.16 102 ARG A N 1
ATOM 813 C CA . ARG A 1 102 ? -42.599 15.001 -0.096 1.00 55.16 102 ARG A CA 1
ATOM 814 C C . ARG A 1 102 ? -44.101 15.281 -0.120 1.00 55.16 102 ARG A C 1
ATOM 816 O O . ARG A 1 102 ? -44.554 15.898 -1.085 1.00 55.16 102 ARG A O 1
ATOM 823 N N . PRO A 1 103 ? -44.874 14.902 0.910 1.00 50.81 103 PRO A N 1
ATOM 824 C CA . PRO A 1 103 ? -46.190 15.489 1.079 1.00 50.81 103 PRO A CA 1
ATOM 825 C C . PRO A 1 103 ? -46.013 16.999 1.267 1.00 50.81 103 PRO A C 1
ATOM 827 O O . PRO A 1 103 ? -45.144 17.456 2.019 1.00 50.81 103 PRO A O 1
ATOM 830 N N . ALA A 1 104 ? -46.809 17.777 0.536 1.00 54.19 104 ALA A N 1
ATOM 831 C CA . ALA A 1 104 ? -46.987 19.184 0.839 1.00 54.19 104 ALA A CA 1
ATOM 832 C C . ALA A 1 104 ? -47.556 19.278 2.262 1.00 54.19 104 ALA A C 1
ATOM 834 O O . ALA A 1 104 ? -48.430 18.495 2.624 1.00 54.19 104 ALA A O 1
ATOM 835 N N . PHE A 1 105 ? -47.054 20.235 3.039 1.00 55.91 105 PHE A N 1
ATOM 836 C CA . PHE A 1 105 ? -47.452 20.550 4.416 1.00 55.91 105 PHE A CA 1
ATOM 837 C C . PHE A 1 105 ? -46.781 19.716 5.520 1.00 55.91 105 PHE A C 1
ATOM 839 O O . PHE A 1 105 ? -47.319 18.759 6.060 1.00 55.91 105 PHE A O 1
ATOM 846 N N . SER A 1 106 ? -45.614 20.200 5.948 1.00 44.78 106 SER A N 1
ATOM 847 C CA . SER A 1 106 ? -45.202 20.114 7.351 1.00 44.78 106 SER A CA 1
ATOM 848 C C . SER A 1 106 ? -44.673 21.479 7.779 1.00 44.78 106 SER A C 1
ATOM 850 O O . SER A 1 106 ? -43.471 21.736 7.796 1.00 44.78 106 SER A O 1
ATOM 852 N N . THR A 1 107 ? -45.589 22.387 8.099 1.00 61.09 107 THR A N 1
ATOM 853 C CA . THR A 1 107 ? -45.319 23.479 9.035 1.00 61.09 107 THR A CA 1
ATOM 854 C C . THR A 1 107 ? -45.031 22.851 10.391 1.00 61.09 107 THR A C 1
ATOM 856 O O . THR A 1 107 ? -45.926 22.217 10.937 1.00 61.09 107 THR A O 1
ATOM 859 N N . LEU A 1 108 ? -43.796 22.99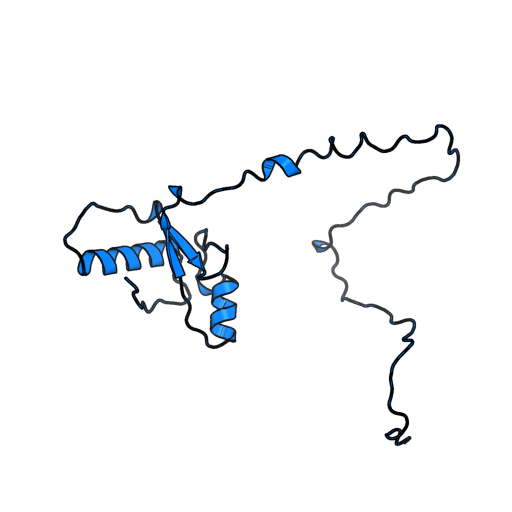0 10.885 1.00 47.44 108 LEU A N 1
ATOM 860 C CA . LEU A 1 108 ? -43.398 23.197 12.290 1.00 47.44 108 LEU A CA 1
ATOM 861 C C . LEU A 1 108 ? -41.957 22.704 12.541 1.00 47.44 108 LEU A C 1
ATOM 863 O O . LEU A 1 108 ? -41.560 21.612 12.146 1.00 47.44 108 LEU A O 1
ATOM 867 N N . THR A 1 109 ? -41.232 23.529 13.302 1.00 48.00 109 THR A N 1
ATOM 868 C CA . THR A 1 109 ? -39.900 23.361 13.919 1.00 48.00 109 THR A CA 1
ATOM 869 C C . THR A 1 109 ? -38.664 23.745 13.086 1.00 48.00 109 THR A C 1
ATOM 871 O O . THR A 1 109 ? -38.312 23.180 12.052 1.00 48.00 109 THR A O 1
ATOM 874 N N . LEU A 1 110 ? -37.999 24.781 13.599 1.00 51.34 110 LEU A N 1
ATOM 875 C CA . LEU A 1 110 ? -36.765 25.402 13.138 1.00 51.34 110 LEU A CA 1
ATOM 876 C C . LEU A 1 110 ? -35.627 24.374 13.079 1.00 51.34 110 LEU A C 1
ATOM 878 O O . LEU A 1 110 ? -35.177 23.876 14.109 1.00 51.34 110 LEU A O 1
ATOM 882 N N . ARG A 1 111 ? -35.088 24.101 11.887 1.00 58.53 111 ARG A N 1
ATOM 883 C CA . ARG A 1 111 ? -33.815 23.379 11.767 1.00 58.53 111 ARG A CA 1
ATOM 884 C C . ARG A 1 111 ? -32.676 24.335 12.106 1.00 58.53 111 ARG A C 1
ATOM 886 O O . ARG A 1 111 ? -32.177 25.044 11.235 1.00 58.53 111 ARG A O 1
ATOM 893 N N . LYS A 1 112 ? -32.235 24.349 13.366 1.00 56.56 112 LYS A N 1
ATOM 894 C CA . LYS A 1 112 ? -30.951 24.955 13.741 1.00 56.56 112 LYS A CA 1
ATOM 895 C C . LYS A 1 112 ? -29.837 24.058 13.194 1.00 56.56 112 LYS A C 1
ATOM 897 O O . LYS A 1 112 ? -29.370 23.146 13.865 1.00 56.56 112 LYS A O 1
ATOM 902 N N . LYS A 1 113 ? -29.460 24.276 11.933 1.00 58.78 113 LYS A N 1
ATOM 903 C CA . LYS A 1 113 ? -28.301 23.639 11.300 1.00 58.78 113 LYS A CA 1
ATOM 904 C C . LYS A 1 113 ? -27.053 24.156 12.025 1.00 58.78 113 LYS A C 1
ATOM 906 O O . LYS A 1 113 ? -26.600 25.268 11.768 1.00 58.78 113 LYS A O 1
ATOM 911 N N . GLY A 1 114 ? -26.579 23.405 13.018 1.00 65.38 114 GLY A N 1
ATOM 912 C CA . GLY A 1 114 ? -25.320 23.697 13.700 1.00 65.38 114 GLY A CA 1
ATOM 913 C C . GLY A 1 114 ? -24.164 23.722 12.699 1.00 65.38 114 GLY A C 1
ATOM 914 O O . GLY A 1 114 ? -24.230 23.086 11.645 1.00 65.38 114 GLY A O 1
ATOM 915 N N . LYS A 1 115 ? -23.110 24.484 13.005 1.00 76.06 115 LYS A N 1
ATOM 916 C CA . LYS A 1 115 ? -21.881 24.460 12.206 1.00 76.06 115 LYS A CA 1
ATOM 917 C C . LYS A 1 115 ? -21.263 23.070 12.364 1.00 76.06 115 LYS A C 1
ATOM 919 O O . LYS A 1 115 ? -20.845 22.719 13.462 1.00 76.06 115 LYS A O 1
ATOM 924 N N . HIS A 1 116 ? -21.246 22.280 11.294 1.00 79.62 116 HIS A N 1
ATOM 925 C CA . HIS A 1 116 ? -20.490 21.032 11.274 1.00 79.62 116 HIS A CA 1
ATOM 926 C C . HIS A 1 116 ? -19.006 21.362 11.473 1.00 79.62 116 HIS A C 1
ATOM 928 O O . HIS A 1 116 ? -18.487 22.283 10.837 1.00 79.62 116 HIS A O 1
ATOM 934 N N . ILE A 1 117 ? -18.342 20.633 12.366 1.00 84.62 117 ILE A N 1
ATOM 935 C CA . ILE A 1 117 ? -16.897 20.721 12.574 1.00 84.62 117 ILE A CA 1
ATOM 936 C C . ILE A 1 117 ? -16.236 19.463 12.013 1.00 84.62 117 ILE A C 1
ATOM 938 O O . ILE A 1 117 ? -16.821 18.384 12.037 1.00 84.62 117 ILE A O 1
ATOM 942 N N . SER A 1 118 ? -15.037 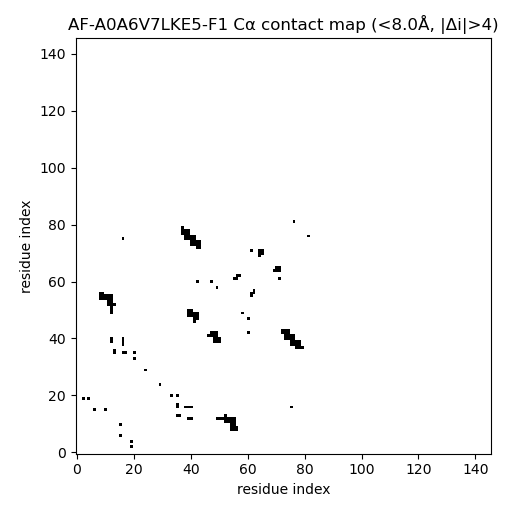19.628 11.459 1.00 83.19 118 SER A N 1
ATOM 943 C CA . SER A 1 118 ? -14.214 18.512 10.985 1.00 83.19 118 SER A CA 1
ATOM 944 C C . SER A 1 118 ? -13.688 17.715 12.177 1.00 83.19 118 SER A C 1
ATOM 946 O O . SER A 1 118 ? -13.262 18.328 13.156 1.00 83.19 118 SER A O 1
ATOM 948 N N . SER A 1 119 ? -13.642 16.384 12.074 1.00 84.88 119 SER A N 1
ATOM 949 C CA . SER A 1 119 ? -13.061 15.518 13.110 1.00 84.88 119 SER A CA 1
ATOM 950 C C . SER A 1 119 ? -11.595 15.850 13.404 1.00 84.88 119 SER A C 1
ATOM 952 O O . SER A 1 119 ? -11.160 15.735 14.538 1.00 84.88 119 SER A O 1
ATOM 954 N N . TRP A 1 120 ? -10.859 16.370 12.416 1.00 87.38 120 TRP A N 1
ATOM 955 C CA . TRP A 1 120 ? -9.471 16.824 12.571 1.00 87.38 120 TRP A CA 1
ATOM 956 C C . TRP A 1 120 ? -9.310 18.099 13.413 1.00 87.38 120 TRP A C 1
ATOM 958 O O . TRP A 1 120 ? -8.190 18.493 13.713 1.00 87.38 120 TRP A O 1
ATOM 968 N N . LYS A 1 121 ? -10.411 18.792 13.736 1.00 89.44 121 LYS A N 1
ATOM 969 C CA . LYS A 1 121 ? -10.410 19.990 14.593 1.00 89.44 121 LYS A CA 1
ATOM 970 C C . LYS A 1 121 ? -10.754 19.684 16.055 1.00 89.44 121 LYS A C 1
ATOM 972 O O . LYS A 1 121 ? -10.856 20.624 16.837 1.00 89.44 121 LYS A O 1
ATOM 977 N N . ILE A 1 122 ? -10.996 18.422 16.403 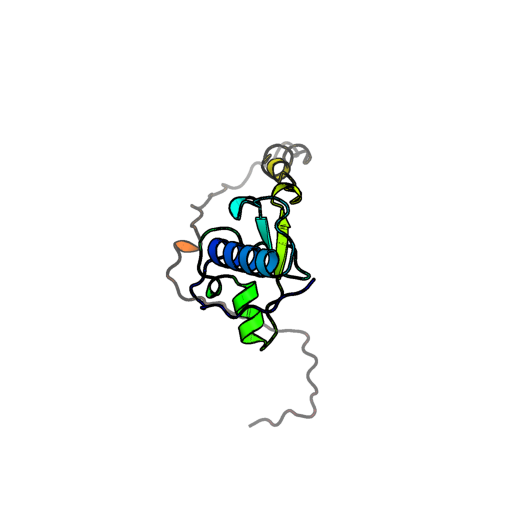1.00 91.56 122 ILE A N 1
ATOM 978 C CA . ILE A 1 122 ? -11.314 18.001 17.768 1.00 91.56 122 ILE A CA 1
ATOM 979 C C . ILE A 1 122 ? -9.991 17.645 18.453 1.00 91.56 122 ILE A C 1
ATOM 981 O O . ILE A 1 122 ? -9.331 16.705 18.025 1.00 91.56 122 ILE A O 1
ATOM 985 N N . ASP A 1 123 ? -9.612 18.413 19.476 1.00 91.69 123 ASP A N 1
ATOM 986 C CA . ASP A 1 123 ? -8.386 18.206 20.277 1.00 91.69 123 ASP A CA 1
ATOM 987 C C . ASP A 1 123 ? -8.686 17.536 21.635 1.00 91.69 123 ASP A C 1
ATOM 989 O O . ASP A 1 123 ? -7.835 17.415 22.512 1.00 91.69 123 ASP A O 1
ATOM 993 N N . ASP A 1 124 ? -9.933 17.100 21.823 1.00 92.00 124 ASP A N 1
ATOM 994 C CA . ASP A 1 124 ? -10.381 16.438 23.041 1.00 92.00 124 ASP A CA 1
ATOM 995 C C . ASP A 1 124 ? -10.010 14.948 23.018 1.00 92.00 124 ASP A C 1
ATOM 997 O O . ASP A 1 124 ? -10.105 14.270 21.991 1.00 92.00 124 ASP A O 1
ATOM 1001 N N . SER A 1 125 ? -9.628 14.405 24.176 1.00 92.44 125 SER A N 1
ATOM 1002 C CA . SER A 1 125 ? -9.441 12.959 24.330 1.00 92.44 125 SER A CA 1
ATOM 1003 C C . SER A 1 125 ? -10.768 12.219 24.142 1.00 92.44 125 SER A C 1
ATOM 1005 O O . SER A 1 125 ? -11.818 12.683 24.583 1.00 92.44 125 SER A O 1
ATOM 1007 N N . PHE A 1 126 ? -10.726 11.048 23.505 1.00 92.88 126 PHE A N 1
ATOM 1008 C CA . PHE A 1 126 ? -11.923 10.243 23.272 1.00 92.88 126 PHE A CA 1
ATOM 1009 C C . PHE A 1 126 ? -12.531 9.754 24.594 1.00 92.88 126 PHE A C 1
ATOM 1011 O O . PHE A 1 126 ? -11.870 9.067 25.374 1.00 92.88 126 PHE A O 1
ATOM 1018 N N . VAL A 1 127 ? -13.806 10.077 24.818 1.00 94.44 127 VAL A N 1
ATOM 1019 C CA . VAL A 1 127 ? -14.589 9.644 25.982 1.00 94.44 127 VAL A CA 1
ATOM 1020 C C . VAL A 1 127 ? -15.954 9.161 25.503 1.00 94.44 127 VAL A C 1
ATOM 1022 O O . VAL A 1 127 ? -16.577 9.786 24.643 1.00 94.44 127 VAL A O 1
ATOM 1025 N N . PHE A 1 128 ? -16.428 8.052 26.065 1.00 94.56 128 PHE A N 1
ATOM 1026 C CA . PHE A 1 128 ? -17.791 7.571 25.870 1.00 94.56 128 PHE A CA 1
ATOM 1027 C C . PHE A 1 128 ? -18.321 6.944 27.160 1.00 94.56 128 PHE A C 1
ATOM 1029 O O . PHE A 1 128 ? -17.565 6.326 27.910 1.00 94.56 128 PHE A O 1
ATOM 1036 N N . ASP A 1 129 ? -19.629 7.069 27.376 1.00 95.12 129 ASP A N 1
ATOM 1037 C CA . ASP A 1 129 ? -20.315 6.513 28.540 1.00 95.12 129 ASP A CA 1
ATOM 1038 C C . ASP A 1 129 ? -21.093 5.248 28.161 1.00 95.12 129 ASP A C 1
ATOM 1040 O O . ASP A 1 129 ? -21.849 5.219 27.183 1.00 95.12 129 ASP A O 1
ATOM 1044 N N . VAL A 1 130 ? -20.940 4.191 28.961 1.00 93.00 130 VAL A N 1
ATOM 1045 C CA . VAL A 1 130 ? -21.717 2.953 28.819 1.00 93.00 130 VAL A CA 1
ATOM 1046 C C . VAL A 1 130 ? -22.918 3.010 29.757 1.00 93.00 130 VAL A C 1
ATOM 1048 O O . VAL A 1 130 ? -22.790 2.820 30.962 1.00 93.00 130 VAL A O 1
ATOM 1051 N N . ASN A 1 131 ? -24.105 3.230 29.192 1.00 93.62 131 ASN A N 1
ATOM 1052 C CA . ASN A 1 131 ? -25.338 3.366 29.977 1.00 93.62 131 ASN A CA 1
ATOM 1053 C C . ASN A 1 131 ? -25.858 2.047 30.569 1.00 93.62 131 ASN A C 1
ATOM 1055 O O . 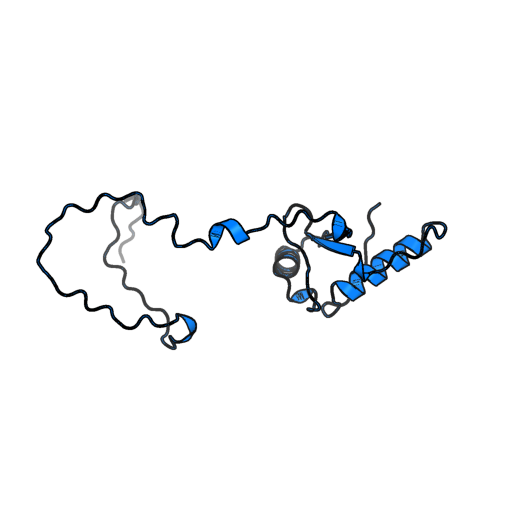ASN A 1 131 ? -26.535 2.049 31.593 1.00 93.62 131 ASN A O 1
ATOM 1059 N N . GLY A 1 132 ? -25.589 0.912 29.928 1.00 90.69 132 GLY A N 1
ATOM 1060 C CA . GLY A 1 132 ? -26.041 -0.380 30.427 1.00 90.69 132 GLY A CA 1
ATOM 1061 C C . GLY A 1 132 ? -25.742 -1.516 29.466 1.00 90.69 132 GLY A C 1
ATOM 1062 O O . GLY A 1 132 ? -25.652 -1.323 28.254 1.00 90.69 132 GLY A O 1
ATOM 1063 N N . ILE A 1 133 ? -25.608 -2.714 30.023 1.00 87.62 133 ILE A N 1
ATOM 1064 C CA . ILE A 1 133 ? -25.389 -3.950 29.275 1.00 87.62 133 ILE A CA 1
ATOM 1065 C C . ILE A 1 133 ? -26.522 -4.904 29.647 1.00 87.62 133 ILE A C 1
ATOM 1067 O O . ILE A 1 133 ? -26.871 -5.036 30.819 1.00 87.62 133 ILE A O 1
ATOM 1071 N N . SER A 1 134 ? -27.132 -5.550 28.656 1.00 88.81 134 SER A N 1
ATOM 1072 C CA . SER A 1 134 ? -28.251 -6.471 28.878 1.00 88.81 134 SER A CA 1
ATOM 1073 C C . SER A 1 134 ? -28.074 -7.763 28.086 1.00 88.81 134 SER A C 1
ATOM 1075 O O . SER A 1 134 ? -27.348 -7.788 27.095 1.00 88.81 134 SER A O 1
ATOM 1077 N N . ARG A 1 135 ? -28.756 -8.830 28.535 1.00 80.12 135 ARG A N 1
ATOM 1078 C CA . ARG A 1 135 ? -28.753 -10.169 27.911 1.00 80.12 135 ARG A CA 1
ATOM 1079 C C . ARG A 1 135 ? -27.362 -10.809 27.813 1.00 80.12 135 ARG A C 1
ATOM 1081 O O . ARG A 1 135 ? -27.017 -11.413 26.802 1.00 80.12 135 ARG A O 1
ATOM 1088 N N . LEU A 1 136 ? -26.578 -10.687 28.882 1.00 84.50 136 LEU A N 1
ATOM 1089 C CA . LEU A 1 136 ? -25.335 -11.437 29.022 1.00 84.50 136 LEU A CA 1
ATOM 1090 C C . LEU A 1 136 ? -25.648 -12.876 29.444 1.00 84.50 136 LEU A C 1
ATOM 1092 O O . LEU A 1 136 ? -26.339 -13.096 30.439 1.00 84.50 136 LEU A O 1
ATOM 1096 N N . ASN A 1 137 ? -25.118 -13.846 28.703 1.00 81.88 137 ASN A N 1
ATOM 1097 C CA . ASN A 1 137 ? -25.121 -15.246 29.112 1.00 81.88 137 ASN A CA 1
ATOM 1098 C C . ASN A 1 137 ? -23.959 -15.464 30.086 1.00 81.88 137 ASN A C 1
ATOM 1100 O O . ASN A 1 137 ? -22.851 -15.793 29.669 1.00 81.88 137 ASN A O 1
ATOM 1104 N N . CYS A 1 138 ? -24.203 -15.228 31.373 1.00 76.25 138 CYS A N 1
ATOM 1105 C CA . CYS A 1 138 ? -23.236 -15.516 32.428 1.00 76.25 138 CYS A CA 1
ATOM 1106 C C . CYS A 1 138 ? -23.556 -16.874 33.061 1.00 76.25 138 CYS A C 1
ATOM 1108 O O . CYS A 1 138 ? -24.688 -17.095 33.493 1.00 76.25 138 CYS A O 1
ATOM 1110 N N . ASP A 1 139 ? -22.563 -17.761 33.151 1.00 76.88 139 ASP A N 1
ATOM 1111 C CA . ASP A 1 139 ? -22.669 -18.966 33.973 1.00 76.88 139 ASP A CA 1
ATOM 1112 C C . ASP A 1 139 ? -22.648 -18.559 35.454 1.00 76.88 139 ASP A C 1
ATOM 1114 O O . ASP A 1 139 ? -21.666 -18.009 35.960 1.00 76.88 139 ASP A O 1
ATOM 1118 N N . ALA A 1 140 ? -23.769 -18.768 36.143 1.00 65.69 140 ALA A N 1
ATOM 1119 C CA . ALA A 1 140 ? -23.955 -18.355 37.530 1.00 65.69 140 ALA A CA 1
ATOM 1120 C C . ALA A 1 140 ? -23.098 -19.163 38.527 1.00 65.69 140 ALA A C 1
ATOM 1122 O O . ALA A 1 140 ? -23.022 -18.781 39.694 1.00 65.69 140 ALA A O 1
ATOM 1123 N N . ALA A 1 141 ? -22.448 -20.248 38.089 1.00 65.12 141 ALA A N 1
ATOM 1124 C CA . ALA A 1 141 ? -21.681 -21.145 38.952 1.00 65.12 141 ALA A CA 1
ATOM 1125 C C . AL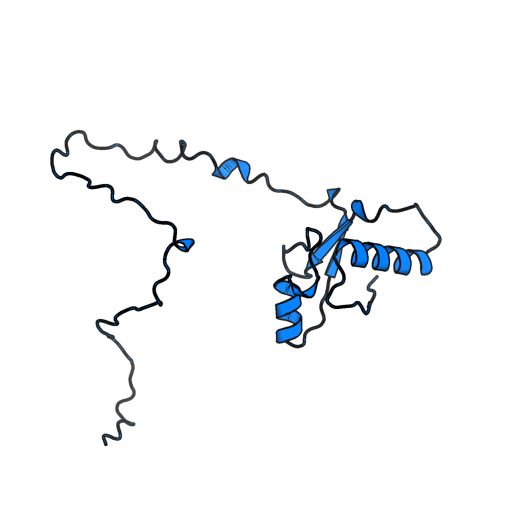A A 1 141 ? -20.329 -20.577 39.436 1.00 65.12 141 ALA A C 1
ATOM 1127 O O . ALA A 1 141 ? -19.844 -21.001 40.481 1.00 65.12 141 ALA A O 1
ATOM 1128 N N . ASN A 1 142 ? -19.743 -19.591 38.742 1.00 60.81 142 ASN A N 1
ATOM 1129 C CA . ASN A 1 142 ? -18.402 -19.058 39.051 1.00 60.81 142 ASN A CA 1
ATOM 1130 C C . ASN A 1 142 ? -18.403 -17.681 39.737 1.00 60.81 142 ASN A C 1
ATOM 1132 O O . ASN A 1 142 ? -17.411 -16.954 39.694 1.00 60.81 142 ASN A O 1
ATOM 1136 N N . ARG A 1 143 ? -19.506 -17.290 40.384 1.00 60.69 143 ARG A N 1
ATOM 1137 C CA . ARG A 1 143 ? -19.576 -16.019 41.115 1.00 60.69 143 ARG A CA 1
ATOM 1138 C C . ARG A 1 143 ? -18.982 -16.177 42.521 1.00 60.69 143 ARG A C 1
ATOM 1140 O O . ARG A 1 143 ? -19.717 -16.250 43.499 1.00 60.69 143 ARG A O 1
ATOM 1147 N N . THR A 1 144 ? -17.656 -16.225 42.632 1.00 54.22 144 THR A N 1
ATOM 1148 C CA . THR A 1 144 ? -16.978 -15.932 43.905 1.00 54.22 144 THR A CA 1
ATOM 1149 C C . THR A 1 144 ? -17.123 -14.438 44.168 1.00 54.22 144 THR A C 1
ATOM 1151 O O . THR A 1 144 ? -16.509 -13.617 43.490 1.00 54.22 144 THR A O 1
ATOM 1154 N N . VAL A 1 145 ? -18.025 -14.096 45.082 1.00 54.03 145 VAL A N 1
ATOM 1155 C CA . VAL A 1 145 ? -18.191 -12.742 45.607 1.00 54.03 145 VAL A CA 1
ATOM 1156 C C . VAL A 1 145 ? -17.202 -12.582 46.760 1.00 54.03 145 VAL A C 1
ATOM 1158 O O . VAL A 1 145 ? -17.436 -13.157 47.818 1.00 54.03 145 VAL A O 1
ATOM 1161 N N . GLU A 1 146 ? -16.135 -11.815 46.543 1.00 37.78 146 GLU A N 1
ATOM 1162 C CA . GLU A 1 146 ? -15.463 -10.981 47.553 1.00 37.78 146 GLU A CA 1
ATOM 1163 C C . GLU A 1 146 ? -15.169 -9.612 46.932 1.00 37.78 146 GLU A C 1
ATOM 1165 O O . GLU A 1 146 ? -14.765 -9.580 45.744 1.00 37.78 146 GLU A O 1
#

Foldseek 3Di:
DDDDDDDDQQAAQLNVLVVVVVVVCVVDPDDDDDDSVQKWKDFPPDRDTRDDGGGNCPDPLSVVCVVVVHDGDIDIDGPVPDDPPPPVVVPPPPPVPPPDDDPPDDPDDDPPPDPDDDPVPDPDDDDDDDPDDDDDPDDPPPPPDD

Mean predicted aligned error: 17.45 Å

Secondary structure (DSSP, 8-state):
--------TT--HHHHHHHHHHHHHTTS---S---GGGEEEEETTSS-EE-SS--GGGSHHHHHHHHTT----EEEEEGGG-----GGGG--TTTTTTS--PPS--------------GGG--SPP-------------GGG----

InterPro domains:
  IPR000341 Phosphatidylinositol 3-kinase Ras-binding (PI3K RBD) domain [PF00794] (2-79)
  IPR000341 Phosphatidylinositol 3-kinase Ras-binding (PI3K RBD) domain [PS51546] (1-78)
  IPR000341 Phosphatidylinositol 3-kinase Ras-binding (PI3K RBD) domain [SM00144] (1-81)
  IPR029071 Ubiquitin-like domain superfamily [SSF54236] (4-83)

Sequence (146 aa):
VTCKIQVHQDTTPSQLVALILTKRASRQIPREREDPNDFCLRACGQEEYLLGDYPLIQYGYVQQCILCDEDIVLVTMKKKDIDVSDYTVLENPDVDNMKRARPAFSTLTLRKKGKHISSWKIDDSFVFDVNGISRLNCDAANRTVE

Organism: NCBI:txid1563983

pLDDT: mean 78.35, std 15.79, range [37.78, 95.12]

Solvent-accessible surface area (backbone atoms only — not comparable to full-atom values): 10218 Å² total; per-residue (Å²): 138,88,81,92,80,91,76,63,62,72,41,26,48,64,57,51,43,42,51,51,50,52,58,46,49,76,75,42,84,86,72,74,89,77,60,55,84,52,48,41,41,28,42,65,96,52,98,48,67,61,73,70,87,49,38,47,63,75,38,66,70,50,43,49,26,61,75,70,75,44,84,85,54,70,42,83,43,52,56,88,76,58,82,74,77,74,68,74,75,75,76,53,83,72,76,76,70,80,80,67,89,72,75,84,84,80,90,78,82,86,81,80,79,70,84,84,75,61,76,91,74,60,88,72,81,93,80,85,85,84,92,79,86,78,90,76,91,70,75,79,86,75,71,81,86,127

Nearest PDB structures (foldseek):
  5l72-assembly1_A  TM=8.766E-01  e=7.729E-06  Mus musculus
  6hi1-assembly1_A  TM=9.436E-01  e=2.921E-05  Mus musculus
  5ae8-assembly1_A  TM=8.751E-01  e=1.960E-05  Mus musculus
  7pos-assembly1_A  TM=9.502E-01  e=5.314E-05  Mus musculus
  6q6y-assembly1_A  TM=8.762E-01  e=5.314E-05  Mus musculus